Protein AF-D1JG61-F1 (afdb_monomer_lite)

Foldseek 3Di:
DQDPVRVLVVVVVPDDPPDDPVNSVVVSVVVVVVVVVVVVVVVD

Structure (mmCIF, N/CA/C/O backbone):
data_AF-D1JG61-F1
#
_entry.id   AF-D1JG61-F1
#
loop_
_atom_site.group_PDB
_atom_site.id
_atom_site.type_symbol
_atom_site.label_atom_id
_atom_site.label_alt_id
_atom_site.label_comp_id
_atom_site.label_asym_id
_atom_site.label_entity_id
_atom_site.label_seq_id
_atom_site.pdbx_PDB_ins_code
_atom_site.Cartn_x
_atom_site.Cartn_y
_atom_site.Cartn_z
_atom_site.occupancy
_atom_site.B_iso_or_equiv
_atom_site.auth_seq_id
_atom_site.auth_comp_id
_atom_site.auth_asym_id
_atom_site.auth_atom_id
_atom_site.pdbx_PDB_model_num
ATOM 1 N N . MET A 1 1 ? -19.077 -7.361 3.900 1.00 60.69 1 MET A N 1
ATOM 2 C CA . MET A 1 1 ? -17.730 -6.859 4.243 1.00 60.69 1 MET A CA 1
ATOM 3 C C . MET A 1 1 ? -16.751 -7.395 3.222 1.00 60.69 1 MET A C 1
ATOM 5 O O . MET A 1 1 ? -16.740 -8.598 2.995 1.00 60.69 1 MET A O 1
ATOM 9 N N . SER A 1 2 ? -15.990 -6.526 2.564 1.00 77.69 2 SER A N 1
ATOM 10 C CA . SER A 1 2 ? -14.875 -6.978 1.730 1.00 77.69 2 SER A CA 1
ATOM 11 C C . SER A 1 2 ? -13.728 -7.402 2.646 1.00 77.69 2 SER A C 1
ATOM 13 O O . SER A 1 2 ? -13.495 -6.763 3.670 1.00 77.69 2 SER A O 1
ATOM 15 N N . THR A 1 3 ? -13.049 -8.504 2.335 1.00 91.94 3 THR A N 1
ATOM 16 C CA . THR A 1 3 ? -11.878 -8.922 3.118 1.00 91.94 3 THR A CA 1
ATOM 17 C C . THR A 1 3 ? -10.687 -8.036 2.770 1.00 91.94 3 THR A C 1
ATOM 19 O O . THR A 1 3 ? -10.586 -7.555 1.641 1.00 91.94 3 THR A O 1
ATOM 22 N N . ALA A 1 4 ? -9.731 -7.886 3.692 1.00 89.44 4 ALA A N 1
ATOM 23 C CA . ALA A 1 4 ? -8.494 -7.147 3.421 1.00 89.44 4 ALA A CA 1
ATOM 24 C C . ALA A 1 4 ? -7.805 -7.632 2.126 1.00 89.44 4 ALA A C 1
ATOM 26 O O . ALA A 1 4 ? -7.372 -6.833 1.302 1.00 89.44 4 ALA A O 1
ATOM 27 N N . LYS A 1 5 ? -7.803 -8.950 1.879 1.00 93.06 5 LYS A N 1
ATOM 28 C CA . LYS A 1 5 ? -7.251 -9.548 0.653 1.00 93.06 5 LYS A CA 1
ATOM 29 C C . LYS A 1 5 ? -7.994 -9.117 -0.618 1.00 93.06 5 LYS A C 1
ATOM 31 O O . LYS A 1 5 ? -7.365 -8.947 -1.659 1.00 93.06 5 LYS A O 1
ATOM 36 N N . ALA A 1 6 ? -9.318 -8.981 -0.566 1.00 95.06 6 ALA A N 1
ATOM 37 C CA . ALA A 1 6 ? -10.106 -8.542 -1.715 1.00 95.06 6 ALA A CA 1
ATOM 38 C C . ALA A 1 6 ? -9.868 -7.058 -2.037 1.00 95.06 6 ALA A C 1
ATOM 40 O O . ALA A 1 6 ? -9.739 -6.713 -3.207 1.00 95.06 6 ALA A O 1
ATOM 41 N N . GLU A 1 7 ? -9.735 -6.207 -1.019 1.00 91.94 7 GLU A N 1
ATOM 42 C CA . GLU A 1 7 ? -9.412 -4.786 -1.203 1.00 91.94 7 GLU A CA 1
ATOM 43 C C . GLU A 1 7 ? -7.994 -4.565 -1.737 1.00 91.94 7 GLU A C 1
ATOM 45 O O . GLU A 1 7 ? -7.793 -3.729 -2.618 1.00 91.94 7 GLU A O 1
ATOM 50 N N . VAL A 1 8 ? -7.021 -5.361 -1.281 1.00 93.44 8 VAL A N 1
ATOM 51 C CA . VAL A 1 8 ? -5.667 -5.347 -1.854 1.00 93.44 8 VAL A CA 1
ATOM 52 C C . VAL A 1 8 ? -5.692 -5.790 -3.316 1.00 93.44 8 VAL A C 1
ATOM 54 O O . VAL A 1 8 ? -5.042 -5.159 -4.136 1.00 93.44 8 VAL A O 1
ATOM 57 N N . ARG A 1 9 ? -6.476 -6.810 -3.693 1.00 95.38 9 ARG A N 1
ATOM 58 C CA . ARG A 1 9 ? -6.580 -7.212 -5.108 1.00 95.38 9 ARG A CA 1
ATOM 59 C C . ARG A 1 9 ? -7.096 -6.075 -5.994 1.00 95.38 9 ARG A C 1
ATOM 61 O O . ARG A 1 9 ? -6.489 -5.804 -7.019 1.00 95.38 9 ARG A O 1
ATOM 68 N N . LYS A 1 10 ? -8.152 -5.377 -5.568 1.00 94.69 10 LYS A N 1
ATOM 69 C CA . LYS A 1 10 ? -8.677 -4.210 -6.297 1.00 94.69 10 LYS A CA 1
ATOM 70 C C . LYS A 1 10 ? -7.662 -3.072 -6.390 1.00 94.69 10 LYS A C 1
ATOM 72 O O . LYS A 1 10 ? -7.615 -2.388 -7.399 1.00 94.69 10 LYS A O 1
ATOM 77 N N . LEU A 1 11 ? -6.863 -2.849 -5.341 1.00 93.38 11 LEU A N 1
ATOM 78 C CA . LEU A 1 11 ? -5.760 -1.884 -5.392 1.00 93.38 11 LEU A CA 1
ATOM 79 C C . LEU A 1 11 ? -4.760 -2.269 -6.490 1.00 93.38 11 LEU A C 1
ATOM 81 O O . LEU A 1 11 ? -4.371 -1.412 -7.276 1.00 93.38 11 LEU A O 1
ATOM 85 N N . LEU A 1 12 ? -4.365 -3.545 -6.539 1.00 94.75 12 LEU A N 1
ATOM 86 C CA . LEU A 1 12 ? -3.391 -4.046 -7.509 1.00 94.75 12 LEU A CA 1
ATOM 87 C C . LEU A 1 12 ? -3.885 -3.917 -8.961 1.00 94.75 12 LEU A C 1
ATOM 89 O O . LEU A 1 12 ? -3.073 -3.725 -9.851 1.00 94.75 12 LEU A O 1
ATOM 93 N N . GLU A 1 13 ? -5.197 -3.956 -9.203 1.00 96.12 13 GLU A N 1
ATOM 94 C CA . GLU A 1 13 ? -5.787 -3.717 -10.534 1.00 96.12 13 GLU A CA 1
ATOM 95 C C . GLU A 1 13 ? -5.668 -2.254 -11.008 1.00 96.12 13 GLU A C 1
ATOM 97 O O . GLU A 1 13 ? -5.875 -1.975 -12.186 1.00 96.12 13 GLU A O 1
ATOM 102 N N . GLN A 1 14 ? -5.373 -1.307 -10.109 1.00 94.06 14 GLN A N 1
ATOM 103 C CA . GLN A 1 14 ? -5.313 0.129 -10.420 1.00 94.06 14 GLN A CA 1
ATOM 104 C C . GLN A 1 14 ? -3.891 0.694 -10.494 1.00 94.06 14 GLN A C 1
ATOM 106 O O . GLN A 1 14 ? -3.722 1.852 -10.877 1.00 94.06 14 GLN A O 1
ATOM 111 N N . ILE A 1 15 ? -2.882 -0.080 -10.099 1.00 93.81 15 ILE A N 1
ATOM 112 C CA . ILE A 1 15 ? -1.482 0.349 -10.146 1.00 93.81 15 ILE A CA 1
ATOM 113 C C . ILE A 1 15 ? -0.817 -0.116 -11.455 1.00 93.81 15 ILE A C 1
ATOM 115 O O . ILE A 1 15 ? -1.226 -1.132 -12.012 1.00 93.81 15 ILE A O 1
ATOM 119 N N . PRO A 1 16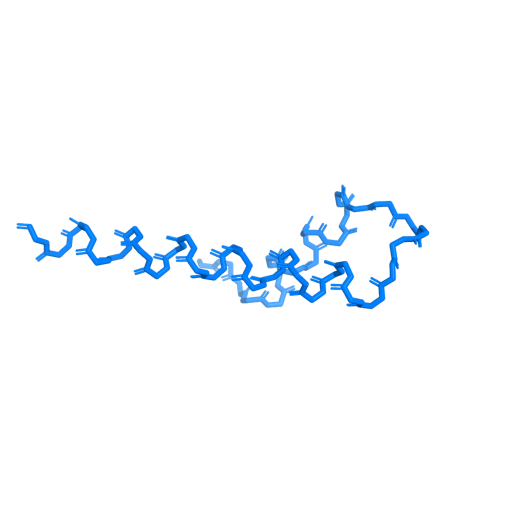 ?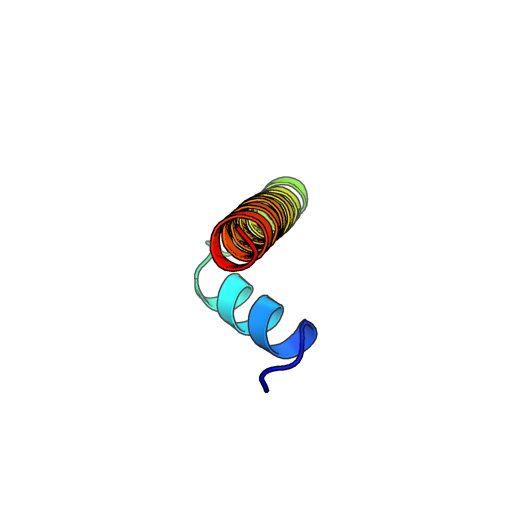 0.209 0.595 -11.954 1.00 96.44 16 PRO A N 1
ATOM 120 C CA . PRO A 1 16 ? 0.984 0.154 -13.116 1.00 96.44 16 PRO A CA 1
ATOM 121 C C . PRO A 1 16 ? 1.716 -1.176 -12.882 1.00 96.44 16 PRO A C 1
ATOM 123 O O . PRO A 1 16 ? 2.234 -1.394 -11.786 1.00 96.44 16 PRO A O 1
ATOM 126 N N . ASP A 1 17 ? 1.866 -1.997 -13.924 1.00 95.62 17 ASP A N 1
ATOM 127 C CA . ASP A 1 17 ? 2.614 -3.269 -13.855 1.00 95.62 17 ASP A CA 1
ATOM 128 C C . ASP A 1 17 ? 4.101 -3.071 -13.507 1.00 95.62 17 ASP A C 1
ATOM 130 O O . ASP A 1 17 ? 4.712 -3.917 -12.861 1.00 95.62 17 ASP A O 1
ATOM 134 N N . GLU A 1 18 ? 4.668 -1.918 -13.873 1.00 97.12 18 GLU A N 1
ATOM 135 C CA . GLU A 1 18 ? 6.055 -1.530 -13.567 1.00 97.12 18 GLU A CA 1
ATOM 136 C C . GLU A 1 18 ? 6.244 -1.029 -12.121 1.00 97.12 18 GLU A C 1
ATOM 138 O O . GLU A 1 18 ? 7.335 -0.594 -11.746 1.00 97.12 18 GLU A O 1
ATOM 143 N N . SER A 1 19 ? 5.188 -1.039 -11.297 1.00 96.88 19 SER A N 1
ATOM 144 C CA . SER A 1 19 ? 5.284 -0.614 -9.897 1.00 96.88 19 SER A CA 1
ATOM 145 C C . SER A 1 19 ? 6.224 -1.530 -9.120 1.00 96.88 19 SER A C 1
ATOM 147 O O . SER A 1 19 ? 6.101 -2.756 -9.145 1.00 96.88 19 SER A O 1
ATOM 149 N N . SER A 1 20 ? 7.131 -0.938 -8.348 1.00 97.75 20 SER A N 1
ATOM 150 C CA . SER A 1 20 ? 7.997 -1.705 -7.463 1.00 97.75 20 SER A CA 1
ATOM 151 C C . SER A 1 20 ? 7.219 -2.245 -6.258 1.00 97.75 20 SER A C 1
ATOM 153 O O . SER A 1 20 ? 6.147 -1.757 -5.885 1.00 97.75 20 SER A O 1
ATOM 155 N N . PHE A 1 21 ? 7.807 -3.216 -5.554 1.00 96.81 21 PHE A N 1
ATOM 156 C CA . PHE A 1 21 ? 7.268 -3.661 -4.266 1.00 96.81 21 PHE A CA 1
ATOM 157 C C . PHE A 1 21 ? 7.138 -2.515 -3.252 1.00 96.81 21 PHE A C 1
ATOM 159 O O . PHE A 1 21 ? 6.208 -2.526 -2.446 1.00 96.81 21 PHE A O 1
ATOM 166 N N . GLN A 1 22 ? 8.034 -1.523 -3.299 1.00 97.94 22 GLN A N 1
ATOM 167 C CA . GLN A 1 22 ? 7.991 -0.358 -2.413 1.00 97.94 22 GLN A CA 1
ATOM 168 C C . GLN A 1 22 ? 6.789 0.541 -2.722 1.00 97.94 22 GLN A C 1
ATOM 170 O O . GLN A 1 22 ? 6.128 0.999 -1.790 1.00 97.94 22 GLN A O 1
ATOM 175 N N . ASP A 1 23 ? 6.449 0.724 -4.000 1.00 96.56 23 ASP A N 1
ATOM 176 C CA . ASP A 1 23 ? 5.273 1.498 -4.416 1.00 96.56 23 ASP A CA 1
ATOM 177 C C . ASP A 1 23 ? 3.985 0.826 -3.929 1.00 96.56 23 ASP A C 1
ATOM 179 O O . ASP A 1 23 ? 3.156 1.453 -3.265 1.00 96.56 23 ASP A O 1
ATOM 183 N N . ILE A 1 24 ? 3.855 -0.487 -4.159 1.00 96.44 24 ILE A N 1
ATOM 184 C CA . ILE A 1 24 ? 2.715 -1.292 -3.690 1.00 96.44 24 ILE A CA 1
ATOM 185 C C . ILE A 1 24 ? 2.551 -1.168 -2.170 1.00 96.44 24 ILE A C 1
ATOM 187 O O . ILE A 1 24 ? 1.455 -0.903 -1.668 1.00 96.44 24 ILE A O 1
ATOM 191 N N . GLN A 1 25 ? 3.645 -1.341 -1.425 1.00 96.56 25 GLN A N 1
ATOM 192 C CA . GLN A 1 25 ? 3.648 -1.232 0.034 1.00 96.56 25 GLN A CA 1
ATOM 193 C C . GLN A 1 25 ? 3.249 0.170 0.505 1.00 96.56 25 GLN A C 1
ATOM 195 O O . GLN A 1 25 ? 2.463 0.302 1.447 1.00 96.56 25 GLN A O 1
ATOM 200 N N . TYR A 1 26 ? 3.744 1.215 -0.159 1.00 96.56 26 TYR A N 1
ATOM 201 C CA . TYR A 1 26 ? 3.402 2.596 0.163 1.00 96.56 26 TYR A CA 1
ATOM 202 C C . TYR A 1 26 ? 1.908 2.878 -0.044 1.00 96.56 26 TYR A C 1
ATOM 204 O O . TYR A 1 26 ? 1.265 3.456 0.838 1.00 96.56 26 TYR A O 1
ATOM 212 N N . HIS A 1 27 ? 1.325 2.408 -1.151 1.00 94.81 27 HIS A N 1
ATOM 213 C CA . HIS A 1 27 ? -0.109 2.545 -1.418 1.00 94.81 27 HIS A CA 1
ATOM 214 C C . HIS A 1 27 ? -0.976 1.889 -0.335 1.00 94.81 27 HIS A C 1
ATOM 216 O O . HIS A 1 27 ? -1.957 2.491 0.118 1.00 94.81 27 HIS A O 1
ATOM 222 N N . ILE A 1 28 ? -0.601 0.689 0.121 1.00 95.25 28 ILE A N 1
ATOM 223 C CA . ILE A 1 28 ? -1.291 -0.006 1.218 1.00 95.25 28 ILE A CA 1
ATOM 224 C C . ILE A 1 28 ? -1.188 0.809 2.515 1.00 95.25 28 ILE A C 1
ATOM 226 O O . ILE A 1 28 ? -2.207 1.098 3.145 1.00 95.25 28 ILE A O 1
ATOM 230 N N . TYR A 1 29 ? 0.02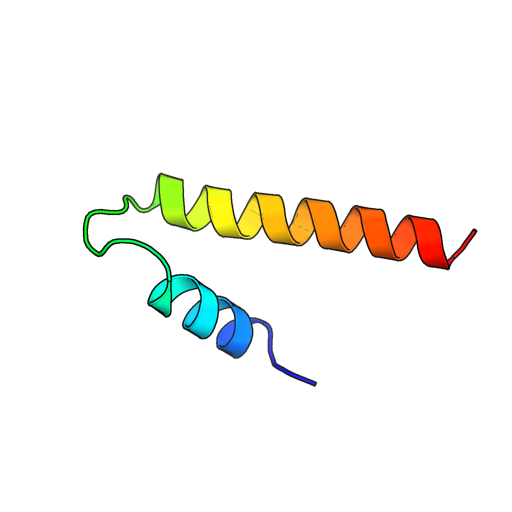0 1.251 2.878 1.00 95.12 29 TYR A N 1
ATOM 231 C CA . TYR A 1 29 ? 0.259 2.027 4.097 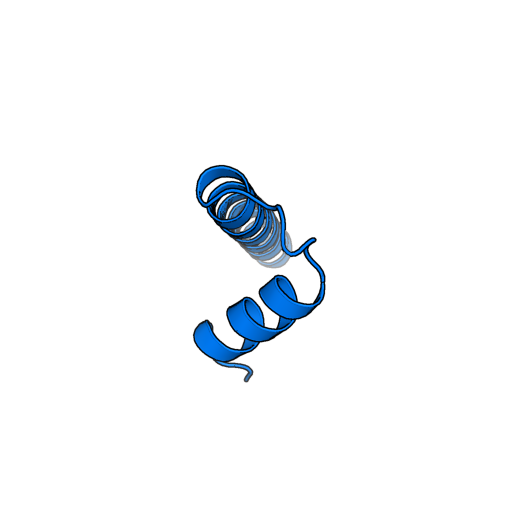1.00 95.12 29 TYR A CA 1
ATOM 232 C C . TYR A 1 29 ? -0.553 3.330 4.142 1.00 95.12 29 TYR A C 1
ATOM 234 O O . TYR A 1 29 ? -1.166 3.654 5.163 1.00 95.12 29 TYR A O 1
ATOM 242 N N . VAL A 1 30 ? -0.571 4.096 3.045 1.00 94.88 30 VAL A N 1
ATOM 243 C CA . VAL A 1 30 ? -1.303 5.370 2.983 1.00 94.88 30 VAL A CA 1
ATOM 244 C C . VAL A 1 30 ? -2.804 5.143 3.140 1.00 94.88 30 VAL A C 1
ATOM 246 O O . VAL A 1 30 ? -3.442 5.876 3.902 1.00 94.88 30 VAL A O 1
ATOM 249 N N . ARG A 1 31 ? -3.362 4.115 2.487 1.00 91.88 31 ARG A N 1
ATOM 250 C CA . ARG A 1 31 ? -4.775 3.746 2.650 1.00 91.88 31 ARG A CA 1
ATOM 251 C C . ARG A 1 31 ? -5.116 3.430 4.102 1.00 91.88 31 ARG A C 1
ATOM 253 O O . ARG A 1 31 ? -6.006 4.071 4.658 1.00 91.88 31 ARG A O 1
ATOM 260 N N . GLU A 1 32 ? -4.362 2.539 4.745 1.00 92.19 32 GLU A N 1
ATOM 261 C CA . GLU A 1 32 ? -4.582 2.209 6.158 1.00 92.19 32 GLU A CA 1
ATOM 262 C C . GLU A 1 32 ? -4.464 3.444 7.060 1.00 92.19 32 GLU A C 1
ATOM 264 O O . GLU A 1 32 ? -5.236 3.622 8.003 1.00 92.19 32 GLU A O 1
ATOM 269 N N . LYS A 1 33 ? -3.503 4.331 6.783 1.00 93.00 33 LYS A N 1
ATOM 270 C CA . LYS A 1 33 ? -3.321 5.564 7.554 1.00 93.00 33 LYS A CA 1
ATOM 271 C C . LYS A 1 33 ? -4.530 6.494 7.433 1.00 93.00 33 LYS A C 1
ATOM 273 O O . LYS A 1 33 ? -4.904 7.110 8.432 1.00 93.00 33 LYS A O 1
ATOM 278 N N . ILE A 1 34 ? -5.135 6.607 6.250 1.00 91.50 34 ILE A N 1
ATOM 279 C CA . ILE A 1 34 ? -6.352 7.403 6.031 1.00 91.50 34 ILE A CA 1
ATOM 280 C C . ILE A 1 34 ? -7.534 6.770 6.762 1.00 91.50 34 ILE A C 1
ATOM 282 O O . ILE A 1 34 ? -8.195 7.461 7.534 1.00 91.50 34 ILE A O 1
ATOM 286 N N . GLU A 1 35 ? -7.760 5.467 6.601 1.00 88.56 35 GLU A N 1
ATOM 287 C CA . GLU A 1 35 ? -8.861 4.750 7.259 1.00 88.56 35 GLU A CA 1
ATOM 288 C C . GLU A 1 35 ? -8.784 4.855 8.784 1.00 88.56 35 GLU A C 1
ATOM 290 O O . GLU A 1 35 ? -9.762 5.209 9.442 1.00 88.56 35 GLU A O 1
ATOM 295 N N . ARG A 1 36 ? -7.590 4.657 9.357 1.00 88.94 36 ARG A N 1
ATOM 296 C CA . ARG A 1 36 ? -7.354 4.823 10.799 1.00 88.94 36 ARG A CA 1
ATOM 297 C C . ARG A 1 36 ? -7.623 6.245 11.270 1.00 88.94 36 ARG A C 1
ATOM 299 O O . ARG A 1 36 ? -8.068 6.435 12.398 1.00 88.94 36 ARG A O 1
ATOM 306 N N . ARG A 1 37 ? -7.333 7.257 10.446 1.00 87.38 37 ARG A N 1
ATOM 307 C CA . ARG A 1 37 ? -7.690 8.643 10.775 1.00 87.38 37 ARG A CA 1
ATOM 308 C C . ARG A 1 37 ? -9.201 8.814 10.725 1.00 87.38 37 ARG A C 1
ATOM 310 O O . ARG A 1 37 ? -9.748 9.280 11.712 1.00 87.38 37 ARG A O 1
ATOM 317 N N . MET A 1 38 ? -9.865 8.401 9.649 1.00 85.81 38 MET A N 1
ATOM 318 C CA . MET A 1 38 ? -11.320 8.516 9.484 1.00 85.81 38 MET A CA 1
ATOM 319 C C . MET A 1 38 ? -12.092 7.832 10.615 1.00 85.81 38 MET A C 1
ATOM 321 O O . MET A 1 38 ? -12.994 8.439 11.181 1.00 85.81 38 MET A O 1
ATOM 325 N N . SER A 1 39 ? -11.682 6.628 11.020 1.00 81.00 39 SER A N 1
ATOM 326 C CA . SER A 1 39 ? -12.287 5.924 12.156 1.00 81.00 39 SER A CA 1
ATOM 327 C C . SER A 1 39 ? -12.201 6.733 13.454 1.00 81.00 39 SER A C 1
ATOM 329 O O . SER A 1 39 ? -13.160 6.758 14.213 1.00 81.00 39 SER A O 1
ATOM 331 N N . LYS A 1 40 ? -11.089 7.446 13.689 1.00 74.44 40 LYS A N 1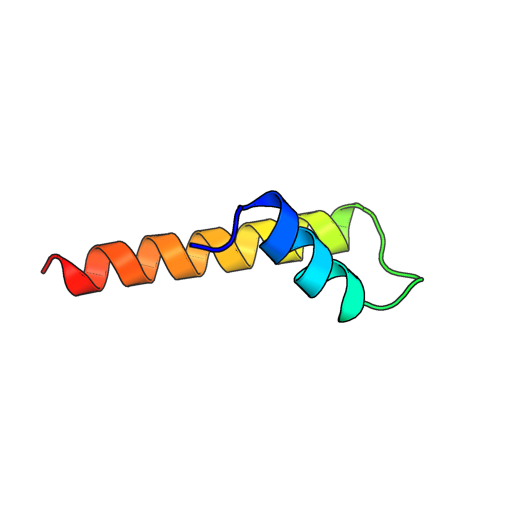
ATOM 332 C CA . LYS A 1 40 ? -10.919 8.314 14.867 1.00 74.44 40 LYS A CA 1
ATOM 333 C C . LYS A 1 40 ? -11.763 9.590 14.823 1.00 74.44 40 LYS A C 1
ATOM 335 O O . LYS A 1 40 ? -12.005 10.171 15.873 1.00 74.44 40 LYS A O 1
ATOM 340 N N . TRP A 1 41 ? -12.155 10.059 13.638 1.00 69.88 41 TRP A N 1
ATOM 341 C CA . TRP A 1 41 ? -13.027 11.233 13.493 1.00 69.88 41 TRP A CA 1
ATOM 342 C C . TRP A 1 41 ? -14.502 10.891 13.690 1.00 69.88 41 TRP A C 1
ATOM 344 O O . TRP A 1 41 ? -15.246 11.743 14.145 1.00 69.88 41 TRP A O 1
ATOM 354 N N . VAL A 1 42 ? -14.921 9.669 13.355 1.00 67.56 42 VAL A N 1
ATOM 355 C CA . VAL A 1 42 ? -16.318 9.222 13.512 1.00 67.56 42 VAL A CA 1
ATOM 356 C C . VAL A 1 42 ? -16.676 8.945 14.978 1.00 67.56 42 VAL A C 1
ATOM 358 O O . VAL A 1 42 ? -17.841 9.017 15.350 1.00 67.56 42 VAL A O 1
ATOM 361 N N . GLU A 1 43 ? -15.686 8.644 15.817 1.00 59.59 43 GLU A N 1
ATOM 362 C CA . GLU A 1 43 ? -15.872 8.325 17.241 1.00 59.59 43 GLU A CA 1
ATOM 363 C C . GLU A 1 43 ? -15.877 9.565 18.162 1.00 59.59 43 GLU A C 1
ATOM 365 O O . GLU A 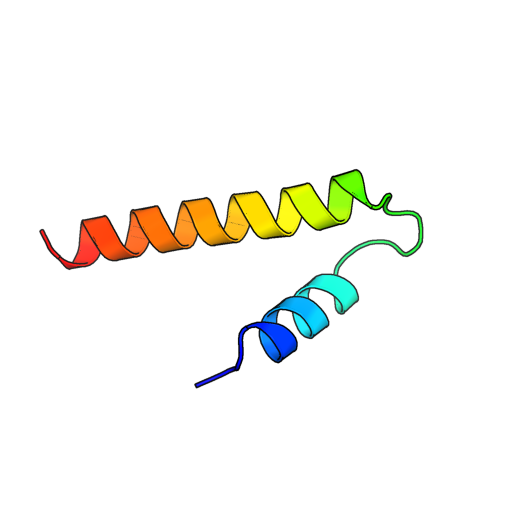1 43 ? -16.050 9.433 19.372 1.00 59.59 43 GLU A O 1
ATOM 370 N N . LYS A 1 44 ? -15.680 10.769 17.608 1.00 52.94 44 LYS A N 1
ATOM 371 C CA . LYS A 1 44 ? -15.588 12.037 18.345 1.00 52.94 44 LYS A CA 1
ATOM 372 C C . LYS A 1 44 ? -16.746 12.966 18.000 1.00 52.94 44 LYS A C 1
ATOM 374 O O . LYS A 1 44 ? -17.230 13.638 18.935 1.00 52.94 44 LYS A O 1
#

Radius of gyration: 12.42 Å; chains: 1; bounding box: 26×22×32 Å

pLDDT: mean 89.2, std 11.06, range [52.94, 97.94]

Secondary structure (DSSP, 8-state):
---HHHHHHHHHTTS-TT--HHHHHHHHHHHHHHHHHHHHHHT-

Sequence (44 aa):
MSTAKAEVRKLLEQIPDESSFQDIQYHIYVREKIERRMSKWVEK